Protein AF-A0A0A7M4Z8-F1 (afdb_monomer_lite)

InterPro domains:
  IPR008602 Duffy-antigen binding domain [PF05424] (1-91)
  IPR008602 Duffy-antigen binding domain [PF05424] (104-164)
  IPR042202 Duffy-antigen binding superfamily [G3DSA:1.20.1310.20] (1-144)

Radius of gyration: 16.58 Å; chains: 1; bounding box: 40×41×49 Å

Sequence (171 aa):
ACAPFRRLNLCNKNMEKMDANNYDSGNAKHKLLAEVCYAAKFEAQSLIRYHDQHHVTNPDSQICTVLARSFADIGDIIRGRDLYRGNNRENDKLKFSGIYIKNEEWWEAITCGAPKESKYFRGTCNYKGTWSQANHQCRCKKNDDTSDTDQVPTYFDYVPQYLRWFEEWAE

Secondary structure (DSSP, 8-state):
-PPPHHHHT-S-HHHHT--GGG--TTTHHHHHHHHHHHHHHHHHHHHHHHHHHHHTT-TT--HHHHHHHHHHHHHHHHTT--S---S-TTHHHHHHTT----HHHHHHHHHTTS-TT---SSPEEPTTSSEE---BTTBB--SSSSS---B----GGGS-HHHHHHHHTT-

Structure (mmCIF, N/CA/C/O backbone):
data_AF-A0A0A7M4Z8-F1
#
_entry.id   AF-A0A0A7M4Z8-F1
#
loop_
_atom_site.group_PDB
_atom_site.id
_atom_site.type_symbol
_atom_site.label_atom_id
_atom_site.label_alt_id
_atom_site.label_comp_id
_atom_site.label_asym_id
_atom_site.label_entity_id
_atom_site.label_seq_id
_atom_site.pdbx_PDB_ins_code
_atom_site.Cartn_x
_atom_site.Cartn_y
_atom_site.Cartn_z
_atom_site.occupancy
_atom_site.B_iso_or_equiv
_atom_site.auth_seq_id
_atom_site.auth_comp_id
_atom_site.auth_asym_id
_atom_site.auth_atom_id
_atom_site.pdbx_PDB_model_num
ATOM 1 N N . ALA A 1 1 ? -6.594 -18.544 0.147 1.00 80.69 1 ALA A N 1
ATOM 2 C CA . ALA A 1 1 ? -5.664 -17.489 -0.303 1.00 80.69 1 ALA A CA 1
ATOM 3 C C . ALA A 1 1 ? -4.389 -17.609 0.518 1.00 80.69 1 ALA A C 1
ATOM 5 O O . ALA A 1 1 ? -4.507 -17.883 1.708 1.00 80.69 1 ALA A O 1
ATOM 6 N N . CYS A 1 2 ? -3.215 -17.446 -0.090 1.00 87.62 2 CYS A N 1
ATOM 7 C CA . CYS A 1 2 ? -1.935 -17.482 0.620 1.00 87.62 2 CYS A CA 1
ATOM 8 C C . CYS A 1 2 ? -1.497 -16.043 0.895 1.00 87.62 2 CYS A C 1
ATOM 10 O O . CYS A 1 2 ? -1.287 -15.290 -0.053 1.00 87.62 2 CYS A O 1
ATOM 12 N N . ALA A 1 3 ? -1.400 -15.648 2.164 1.00 91.31 3 ALA A N 1
ATOM 13 C CA . ALA A 1 3 ? -0.931 -14.310 2.506 1.00 91.31 3 ALA A CA 1
ATOM 14 C C . ALA A 1 3 ? 0.574 -14.191 2.183 1.00 91.31 3 ALA A C 1
ATOM 16 O O . ALA A 1 3 ? 1.341 -15.053 2.618 1.00 91.31 3 ALA A O 1
ATOM 17 N N . PRO A 1 4 ? 1.002 -13.173 1.419 1.00 92.00 4 PRO A N 1
ATOM 18 C CA . PRO A 1 4 ? 2.405 -12.983 1.064 1.00 92.00 4 PRO A CA 1
ATOM 19 C C . PRO A 1 4 ? 3.222 -12.537 2.282 1.00 92.00 4 PRO A C 1
ATOM 21 O O . PRO A 1 4 ? 2.690 -11.904 3.198 1.00 92.00 4 PRO A O 1
ATOM 24 N N . PHE A 1 5 ? 4.531 -12.813 2.285 1.00 90.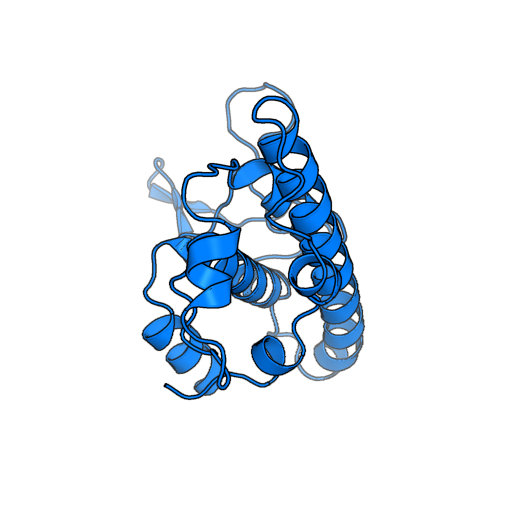00 5 PHE A N 1
ATOM 25 C CA . PHE A 1 5 ? 5.422 -12.471 3.406 1.00 90.00 5 PHE A CA 1
ATOM 26 C C . PHE A 1 5 ? 5.381 -10.987 3.784 1.00 90.00 5 PHE A C 1
ATOM 28 O O . PHE A 1 5 ? 5.418 -10.658 4.971 1.00 90.00 5 PHE A O 1
ATOM 35 N N . ARG A 1 6 ? 5.236 -10.099 2.796 1.00 92.31 6 ARG A N 1
ATOM 36 C CA . ARG A 1 6 ? 5.027 -8.664 3.006 1.00 92.31 6 ARG A CA 1
ATOM 37 C C . ARG A 1 6 ? 3.799 -8.395 3.882 1.00 92.31 6 ARG A C 1
ATOM 39 O O . ARG A 1 6 ? 3.910 -7.734 4.907 1.00 92.31 6 ARG A O 1
ATOM 46 N N . ARG A 1 7 ? 2.643 -8.982 3.543 1.00 93.00 7 ARG A N 1
ATOM 47 C CA . ARG A 1 7 ? 1.396 -8.835 4.317 1.00 93.00 7 ARG A CA 1
ATOM 48 C C . ARG A 1 7 ? 1.527 -9.378 5.738 1.00 93.00 7 ARG A C 1
ATOM 50 O O . ARG A 1 7 ? 0.938 -8.796 6.649 1.00 93.00 7 ARG A O 1
ATOM 57 N N . LEU A 1 8 ? 2.258 -10.476 5.936 1.00 90.25 8 LEU A N 1
ATOM 58 C CA . LEU A 1 8 ? 2.467 -11.070 7.264 1.00 90.25 8 LEU A CA 1
ATOM 59 C C . LEU A 1 8 ? 3.226 -10.132 8.215 1.00 90.25 8 LEU A C 1
ATOM 61 O O . LEU A 1 8 ? 3.015 -10.195 9.423 1.00 90.25 8 LEU A O 1
ATOM 65 N N . ASN A 1 9 ? 4.079 -9.264 7.666 1.00 90.56 9 ASN A N 1
ATOM 66 C CA . ASN A 1 9 ? 4.929 -8.336 8.412 1.00 90.56 9 ASN A CA 1
ATOM 67 C C . ASN A 1 9 ? 4.481 -6.871 8.273 1.00 90.56 9 ASN A C 1
ATOM 69 O O . ASN A 1 9 ? 5.270 -5.966 8.539 1.00 90.56 9 ASN A O 1
ATOM 73 N N . LEU A 1 10 ? 3.225 -6.643 7.868 1.00 91.50 10 LEU A N 1
ATOM 74 C CA . LEU A 1 10 ? 2.657 -5.310 7.675 1.00 91.50 10 LEU A CA 1
ATOM 75 C C . LEU A 1 10 ? 2.762 -4.468 8.960 1.00 91.50 10 LEU A C 1
ATOM 77 O O . LEU A 1 10 ? 2.437 -4.930 10.057 1.00 91.50 10 LEU A O 1
ATOM 81 N N . CYS A 1 11 ? 3.160 -3.203 8.833 1.00 92.38 11 CYS A N 1
ATOM 82 C CA . CYS A 1 11 ? 3.324 -2.289 9.966 1.00 92.38 11 CYS A CA 1
ATOM 83 C C . CYS A 1 11 ? 1.987 -1.695 10.464 1.00 92.38 11 CYS A C 1
ATOM 85 O O . CYS A 1 11 ? 1.764 -0.495 10.346 1.00 92.38 11 CYS A O 1
ATOM 87 N N . ASN A 1 12 ? 1.096 -2.506 11.052 1.00 89.31 12 ASN A N 1
ATOM 88 C CA . ASN A 1 12 ? -0.256 -2.095 11.489 1.00 89.31 12 ASN A CA 1
ATOM 89 C C . ASN A 1 12 ? -0.501 -2.167 13.016 1.00 89.31 12 ASN A C 1
ATOM 91 O O . ASN A 1 12 ? -1.637 -2.032 13.472 1.00 89.31 12 ASN A O 1
ATOM 95 N N . LYS A 1 13 ? 0.539 -2.385 13.833 1.00 88.06 13 LYS A N 1
ATOM 96 C CA . LYS A 1 13 ? 0.403 -2.589 15.294 1.00 88.06 13 LYS A CA 1
ATOM 97 C C . LYS A 1 13 ? -0.256 -1.421 16.031 1.00 88.06 13 LYS A C 1
ATOM 99 O O . LYS A 1 13 ? -0.882 -1.624 17.070 1.00 88.06 13 LYS A O 1
ATOM 104 N N . ASN A 1 14 ? -0.077 -0.199 15.539 1.00 87.31 14 ASN A N 1
ATOM 105 C CA . ASN A 1 14 ? -0.717 0.989 16.095 1.00 87.31 14 ASN A CA 1
ATOM 106 C C . ASN A 1 14 ? -2.242 0.931 15.902 1.00 87.31 14 ASN A C 1
ATOM 108 O O . ASN A 1 14 ? -2.981 1.166 16.853 1.00 87.31 14 ASN A O 1
ATOM 112 N N . MET A 1 15 ? -2.702 0.474 14.733 1.00 84.62 15 MET A N 1
ATOM 113 C CA . MET A 1 15 ? -4.123 0.291 14.425 1.00 84.62 15 MET A CA 1
ATOM 114 C C . MET A 1 15 ? -4.769 -0.817 15.269 1.00 84.62 15 MET A C 1
ATOM 116 O O . MET A 1 15 ? -5.917 -0.690 15.686 1.00 84.62 15 MET A O 1
ATOM 120 N N . GLU A 1 16 ? -4.043 -1.900 15.569 1.00 80.44 16 GLU A N 1
ATOM 121 C CA . GLU A 1 16 ? -4.557 -2.998 16.405 1.00 80.44 16 GLU A CA 1
ATOM 122 C C . GLU A 1 16 ? -4.880 -2.552 17.837 1.00 80.44 16 GLU A C 1
ATOM 124 O O . GLU A 1 16 ? -5.865 -3.020 18.419 1.00 80.44 16 GLU A O 1
ATOM 129 N N . LYS A 1 17 ? -4.060 -1.638 18.376 1.00 79.12 17 LYS A N 1
ATOM 130 C CA . LYS A 1 17 ? -4.154 -1.088 19.737 1.00 79.12 17 LYS A CA 1
ATOM 131 C C . LYS A 1 17 ? -5.157 0.057 19.878 1.00 79.12 17 LYS A C 1
ATOM 133 O O . LYS A 1 17 ? -5.356 0.536 20.992 1.00 79.12 17 LYS A O 1
ATOM 138 N N . MET A 1 18 ? -5.770 0.509 18.786 1.00 74.94 18 MET A N 1
ATOM 139 C CA . MET A 1 18 ? -6.794 1.547 18.850 1.00 74.94 18 MET A CA 1
ATOM 140 C C . MET A 1 18 ? -8.030 1.037 19.604 1.00 74.94 18 MET A C 1
ATOM 142 O O . MET A 1 18 ? -8.591 -0.006 19.261 1.00 74.94 18 MET A O 1
ATOM 146 N N . ASP A 1 19 ? -8.467 1.791 20.615 1.00 66.31 19 ASP A N 1
ATOM 147 C CA . ASP A 1 19 ? -9.718 1.535 21.333 1.00 66.31 19 ASP A CA 1
ATOM 148 C C . ASP A 1 19 ? -10.906 2.116 20.551 1.00 66.31 19 ASP A C 1
ATOM 150 O O . ASP A 1 19 ? -10.989 3.327 20.325 1.00 66.31 19 ASP A O 1
ATOM 154 N N . ALA A 1 20 ? -11.829 1.245 20.141 1.00 60.31 20 ALA A N 1
ATOM 155 C CA . ALA A 1 20 ? -13.032 1.616 19.400 1.00 60.31 20 ALA A CA 1
ATOM 156 C C . ALA A 1 20 ? -14.086 2.329 20.272 1.00 60.31 20 ALA A C 1
ATOM 158 O O . ALA A 1 20 ? -14.970 2.991 19.736 1.00 60.31 20 ALA A O 1
ATOM 159 N N . ASN A 1 21 ? -13.992 2.237 21.605 1.00 56.09 21 ASN A N 1
ATOM 160 C CA . ASN A 1 21 ? -15.007 2.768 22.524 1.00 56.09 21 ASN A CA 1
ATOM 161 C C . ASN A 1 21 ? -14.842 4.264 22.846 1.00 56.09 21 ASN A C 1
ATOM 163 O O . ASN A 1 21 ? -15.721 4.860 23.460 1.00 56.09 21 ASN A O 1
ATOM 167 N N . ASN A 1 22 ? -13.732 4.887 22.437 1.00 54.56 22 ASN A N 1
ATOM 168 C CA . ASN A 1 22 ? -13.390 6.280 22.764 1.00 54.56 22 ASN A CA 1
ATOM 169 C C . ASN A 1 22 ? -13.587 7.242 21.571 1.00 54.56 22 ASN A C 1
ATOM 171 O O . ASN A 1 22 ? -12.904 8.263 21.417 1.00 54.56 22 ASN A O 1
ATOM 175 N N . TYR A 1 23 ? -14.484 6.862 20.661 1.00 60.09 23 TYR A N 1
ATOM 176 C CA . TYR A 1 23 ? -14.802 7.606 19.451 1.00 60.09 23 TYR A CA 1
ATOM 177 C C . TYR A 1 23 ? -15.989 8.535 19.698 1.00 60.09 23 TYR A C 1
ATOM 179 O O . TYR A 1 23 ? -17.125 8.246 19.338 1.00 60.09 23 TYR A O 1
ATOM 187 N N . ASP A 1 24 ? -15.701 9.689 20.297 1.00 57.44 24 ASP A N 1
ATOM 188 C CA . ASP A 1 24 ? -16.593 10.837 20.186 1.00 57.44 24 ASP A CA 1
ATOM 189 C C . ASP A 1 24 ? -16.676 11.228 18.698 1.00 57.44 24 ASP A C 1
ATOM 191 O O . ASP A 1 24 ? -15.647 11.410 18.026 1.00 57.44 24 ASP A O 1
ATOM 195 N N . SER A 1 25 ? -17.888 11.259 18.144 1.00 63.53 25 SER A N 1
ATOM 196 C CA . SER A 1 25 ? -18.152 11.128 16.702 1.00 63.53 25 SER A CA 1
ATOM 197 C C . SER A 1 25 ? -17.497 12.205 15.826 1.00 63.53 25 SER A C 1
ATOM 199 O O . SER A 1 25 ? -17.350 12.005 14.622 1.00 63.53 25 SER A O 1
ATOM 201 N N . GLY A 1 26 ? -17.075 13.334 16.407 1.00 66.94 26 GLY A N 1
ATOM 202 C CA . GLY A 1 26 ? -16.418 14.434 15.690 1.00 66.94 26 GLY A CA 1
ATOM 203 C C . GLY A 1 26 ? -14.937 14.202 15.355 1.00 66.94 26 GLY A C 1
ATOM 204 O O . GLY A 1 26 ? -14.505 14.503 14.247 1.00 66.94 26 GLY A O 1
ATOM 205 N N . ASN A 1 27 ? -14.150 13.628 16.274 1.00 74.88 27 ASN A N 1
ATOM 206 C CA . ASN A 1 27 ? -12.687 13.475 16.108 1.00 74.88 27 ASN A CA 1
ATOM 207 C C . ASN A 1 27 ? -12.258 12.077 15.663 1.00 74.88 27 ASN A C 1
ATOM 209 O O . ASN A 1 27 ? -11.100 11.846 15.312 1.00 74.88 27 ASN A O 1
ATOM 213 N N . ALA A 1 28 ? -13.219 11.164 15.665 1.00 77.94 28 ALA A N 1
ATOM 214 C CA . ALA A 1 28 ? -13.145 9.821 15.152 1.00 77.94 28 ALA A CA 1
ATOM 215 C C . ALA A 1 28 ? -12.312 9.696 13.862 1.00 77.94 28 ALA A C 1
ATOM 217 O O . ALA A 1 28 ? -11.213 9.148 13.831 1.00 77.94 28 ALA A O 1
ATOM 218 N N . LYS A 1 29 ? -12.817 10.283 12.780 1.00 82.62 29 LYS A N 1
ATOM 219 C CA . LYS A 1 29 ? -12.206 10.194 11.454 1.00 82.62 29 LYS A CA 1
ATOM 220 C C . LYS A 1 29 ? -10.748 10.665 11.436 1.00 82.62 29 LYS A C 1
ATOM 222 O O . LYS A 1 29 ? -9.915 10.027 10.801 1.00 82.62 29 LYS A O 1
ATOM 227 N N . HIS A 1 30 ? -10.443 11.758 12.135 1.00 84.94 30 HIS A N 1
ATOM 228 C CA . HIS A 1 30 ? -9.100 12.338 12.168 1.00 84.94 30 HIS A CA 1
ATOM 229 C C . HIS A 1 30 ? -8.105 11.458 12.923 1.00 84.94 30 HIS A C 1
ATOM 231 O O . HIS A 1 30 ? -6.979 11.286 12.463 1.00 84.94 30 HIS A O 1
ATOM 237 N N . LYS A 1 31 ? -8.527 10.853 14.042 1.00 86.31 31 LYS A N 1
ATOM 238 C CA . LYS A 1 31 ? -7.704 9.882 14.772 1.00 86.31 31 LYS A CA 1
ATOM 239 C C . LYS A 1 31 ? -7.407 8.663 13.903 1.00 86.31 31 LYS A C 1
ATOM 241 O O . LYS A 1 31 ? -6.251 8.273 13.801 1.00 86.31 31 LYS A O 1
ATOM 246 N N . LEU A 1 32 ? -8.420 8.096 13.240 1.00 86.81 32 LEU A N 1
ATOM 247 C CA . LEU A 1 32 ? -8.215 6.950 12.349 1.00 86.81 32 LEU A CA 1
ATOM 248 C C . LEU A 1 32 ? -7.260 7.301 11.219 1.00 86.81 32 LEU A C 1
ATOM 250 O O . LEU A 1 32 ? -6.320 6.560 10.960 1.00 86.81 32 LEU A O 1
ATOM 254 N N . LEU A 1 33 ? -7.487 8.439 10.568 1.00 89.19 33 LEU A N 1
ATOM 255 C CA . LEU A 1 33 ? -6.636 8.894 9.485 1.00 89.19 33 LEU A CA 1
ATOM 256 C C . LEU A 1 33 ? -5.179 9.039 9.939 1.00 89.19 33 LEU A C 1
ATOM 258 O O . LEU A 1 33 ? -4.287 8.556 9.252 1.00 89.19 33 LEU A O 1
ATOM 262 N N . ALA A 1 34 ? -4.934 9.645 11.104 1.00 90.62 34 ALA A N 1
ATOM 263 C CA . ALA A 1 34 ? -3.585 9.796 11.642 1.00 90.62 34 ALA A CA 1
ATOM 264 C C . ALA A 1 34 ? -2.897 8.439 11.863 1.00 90.62 34 ALA A C 1
ATOM 266 O O . ALA A 1 34 ? -1.749 8.259 11.458 1.00 90.62 34 ALA A O 1
ATOM 267 N N . GLU A 1 35 ? -3.607 7.471 12.442 1.00 91.25 35 GLU A N 1
ATOM 268 C CA . GLU A 1 35 ? -3.082 6.124 12.687 1.00 91.25 35 GLU A CA 1
ATOM 269 C C . GLU A 1 35 ? -2.828 5.354 11.384 1.00 91.25 35 GLU A C 1
ATOM 271 O O . GLU A 1 35 ? -1.807 4.679 11.238 1.00 91.25 35 GLU A O 1
ATOM 276 N N . VAL A 1 36 ? -3.709 5.497 10.396 1.00 92.19 36 VAL A N 1
ATOM 277 C CA . VAL A 1 36 ? -3.541 4.883 9.074 1.00 92.19 36 VAL A CA 1
ATOM 278 C C . VAL A 1 36 ? -2.360 5.501 8.330 1.00 92.19 36 VAL A C 1
ATOM 280 O O . VAL A 1 36 ? -1.531 4.768 7.796 1.00 92.19 36 VAL A O 1
ATOM 283 N N . CYS A 1 37 ? -2.224 6.829 8.334 1.00 93.69 37 CYS A N 1
ATOM 284 C CA . CYS A 1 37 ? -1.073 7.512 7.744 1.00 93.69 37 CYS A CA 1
ATOM 285 C C . CYS A 1 37 ? 0.235 7.127 8.447 1.00 93.69 37 CYS A C 1
ATOM 287 O O . CYS A 1 37 ? 1.263 6.964 7.790 1.00 93.69 37 CYS A O 1
ATOM 289 N N . TYR A 1 38 ? 0.208 6.947 9.770 1.00 93.75 38 TYR A N 1
ATOM 290 C CA . TYR A 1 38 ? 1.363 6.478 10.531 1.00 93.75 38 TYR A CA 1
ATOM 291 C C . TYR A 1 38 ? 1.768 5.061 10.105 1.00 93.75 38 TYR A C 1
ATOM 293 O O . TYR A 1 38 ? 2.923 4.844 9.739 1.00 93.75 38 TYR A O 1
ATOM 301 N N . ALA A 1 39 ? 0.817 4.125 10.059 1.00 94.62 39 ALA A N 1
ATOM 302 C CA . ALA A 1 39 ? 1.048 2.760 9.584 1.00 94.62 39 ALA A CA 1
ATOM 303 C C . ALA A 1 39 ? 1.613 2.747 8.153 1.00 94.62 39 ALA A C 1
ATOM 305 O O . ALA A 1 39 ? 2.648 2.135 7.895 1.00 94.62 39 ALA A O 1
ATOM 306 N N . ALA A 1 40 ? 0.986 3.499 7.245 1.00 94.94 40 ALA A N 1
ATOM 307 C CA . ALA A 1 40 ? 1.404 3.654 5.855 1.00 94.94 40 ALA A CA 1
ATOM 308 C C . ALA A 1 40 ? 2.847 4.172 5.728 1.00 94.94 40 ALA A C 1
ATOM 310 O O . ALA A 1 40 ? 3.656 3.595 5.003 1.00 94.94 40 ALA A O 1
ATOM 311 N N . LYS A 1 41 ? 3.203 5.225 6.470 1.00 95.19 41 LYS A N 1
ATOM 312 C CA . LYS A 1 41 ? 4.554 5.799 6.449 1.00 95.19 41 LYS A CA 1
ATOM 313 C C . LYS A 1 41 ? 5.615 4.803 6.920 1.00 95.19 41 LYS A C 1
ATOM 315 O O . LYS A 1 41 ? 6.666 4.688 6.293 1.00 95.19 41 LYS A O 1
ATOM 320 N N . PHE A 1 42 ? 5.365 4.100 8.023 1.00 95.12 42 PHE A N 1
ATOM 321 C CA . PHE A 1 42 ? 6.324 3.135 8.570 1.00 95.12 42 PHE A CA 1
ATOM 322 C C . PHE A 1 42 ? 6.460 1.889 7.696 1.00 95.12 42 PHE A C 1
ATOM 324 O O . PHE A 1 42 ? 7.575 1.411 7.482 1.00 95.12 42 PHE A O 1
ATOM 331 N N . GLU A 1 43 ? 5.349 1.411 7.140 1.00 95.50 43 GLU A N 1
ATOM 332 C CA . GLU A 1 43 ? 5.341 0.336 6.152 1.00 95.50 43 GLU A CA 1
ATOM 333 C C . GLU A 1 43 ? 6.210 0.705 4.946 1.00 95.50 43 GLU A C 1
ATOM 335 O O . GLU A 1 43 ? 7.125 -0.034 4.590 1.00 95.50 43 GLU A O 1
ATOM 340 N N . ALA A 1 44 ? 6.012 1.898 4.379 1.00 94.06 44 ALA A N 1
ATOM 341 C CA . ALA A 1 44 ? 6.816 2.385 3.266 1.00 94.06 44 ALA A CA 1
ATOM 342 C C . ALA A 1 44 ? 8.308 2.455 3.596 1.00 94.06 44 ALA A C 1
ATOM 344 O O . ALA A 1 44 ? 9.132 1.994 2.813 1.00 94.06 44 ALA A O 1
ATOM 345 N N . GLN A 1 45 ? 8.673 2.999 4.760 1.00 93.12 45 GLN A N 1
ATOM 346 C CA . GLN A 1 45 ? 10.072 3.084 5.187 1.00 93.12 45 GLN A CA 1
ATOM 347 C C . GLN A 1 45 ? 10.736 1.706 5.287 1.00 93.12 45 GLN A C 1
ATOM 349 O O . GLN A 1 45 ? 11.885 1.549 4.870 1.00 93.12 45 GLN A O 1
ATOM 354 N N . SER A 1 46 ? 10.016 0.715 5.819 1.00 92.94 46 SER A N 1
ATOM 355 C CA . SER A 1 46 ? 10.484 -0.671 5.885 1.00 92.94 46 SER A CA 1
ATOM 356 C C . SER A 1 46 ? 10.713 -1.243 4.482 1.00 92.94 46 SER A C 1
ATOM 358 O O . SER A 1 46 ? 11.795 -1.756 4.185 1.00 92.94 46 SER A O 1
ATOM 360 N N . LEU A 1 47 ? 9.730 -1.077 3.593 1.00 91.94 47 LEU A N 1
ATOM 361 C CA . LEU A 1 47 ? 9.766 -1.607 2.231 1.00 91.94 47 LEU A CA 1
ATOM 362 C C . LEU A 1 47 ? 10.832 -0.950 1.368 1.00 91.94 47 LEU A C 1
ATOM 364 O O . LEU A 1 47 ? 11.554 -1.663 0.690 1.00 91.94 47 LEU A O 1
ATOM 368 N N . ILE A 1 48 ? 10.965 0.376 1.407 1.00 89.12 48 ILE A N 1
ATOM 369 C CA . ILE A 1 48 ? 11.973 1.113 0.633 1.00 89.12 48 ILE A CA 1
ATOM 370 C C . ILE A 1 48 ? 13.371 0.666 1.053 1.00 89.12 48 ILE A C 1
ATOM 372 O O . ILE A 1 48 ? 14.180 0.300 0.208 1.00 89.12 48 ILE A O 1
ATOM 376 N N . ARG A 1 49 ? 13.638 0.593 2.363 1.00 85.62 49 ARG A N 1
ATOM 377 C CA . ARG A 1 49 ? 14.944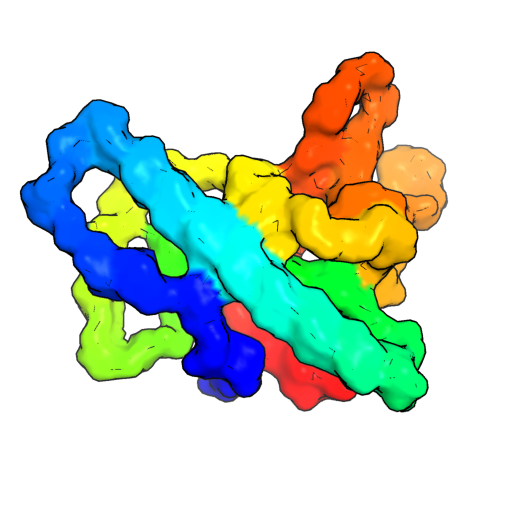 0.155 2.869 1.00 85.62 49 ARG A CA 1
ATOM 378 C C . ARG A 1 49 ? 15.280 -1.276 2.449 1.00 85.62 49 ARG A C 1
ATOM 380 O O . ARG A 1 49 ? 16.427 -1.552 2.109 1.00 85.62 49 ARG A O 1
ATOM 387 N N . TYR A 1 50 ? 14.311 -2.186 2.523 1.00 79.31 50 TYR A N 1
ATOM 388 C CA . TYR A 1 50 ? 14.502 -3.577 2.113 1.00 79.31 50 TYR A CA 1
ATOM 389 C C . TYR A 1 50 ? 14.670 -3.687 0.592 1.00 79.31 50 TYR A C 1
ATOM 391 O O . TYR A 1 50 ? 15.578 -4.353 0.102 1.00 79.31 50 TYR A O 1
ATOM 399 N N . HIS A 1 51 ? 13.845 -2.963 -0.159 1.00 77.81 51 HIS A N 1
ATOM 400 C CA . HIS A 1 51 ? 13.897 -2.897 -1.610 1.00 77.81 51 HIS A CA 1
ATOM 401 C C . HIS A 1 51 ? 15.240 -2.375 -2.111 1.00 77.81 51 HIS A C 1
ATOM 403 O O . HIS A 1 51 ? 15.804 -2.981 -3.008 1.00 77.81 51 HIS A O 1
ATOM 409 N N . ASP A 1 52 ? 15.799 -1.320 -1.518 1.00 73.25 52 ASP A N 1
ATOM 410 C CA . ASP A 1 52 ? 17.106 -0.783 -1.916 1.00 73.25 52 ASP A CA 1
ATOM 411 C C . ASP A 1 52 ? 18.227 -1.827 -1.781 1.00 73.25 52 ASP A C 1
ATOM 413 O O . ASP A 1 52 ? 19.136 -1.870 -2.607 1.00 73.25 52 ASP A O 1
ATOM 417 N N . GLN A 1 53 ? 18.147 -2.717 -0.785 1.00 69.94 53 GLN A N 1
ATOM 418 C CA . GLN A 1 53 ? 19.104 -3.817 -0.611 1.00 69.94 53 GLN A CA 1
ATOM 419 C C . GLN A 1 53 ? 18.941 -4.900 -1.688 1.00 69.94 53 GLN A C 1
ATOM 421 O O . GLN A 1 53 ? 19.937 -5.429 -2.179 1.00 69.94 53 GLN A O 1
ATOM 426 N N . HIS A 1 54 ? 17.701 -5.211 -2.074 1.00 60.97 54 HIS A N 1
ATOM 427 C CA . HIS A 1 54 ? 17.380 -6.223 -3.086 1.00 60.97 54 HIS A CA 1
ATOM 428 C C . HIS A 1 54 ? 17.459 -5.707 -4.531 1.00 60.97 54 HIS A C 1
ATOM 430 O O . HIS A 1 54 ? 17.708 -6.486 -5.445 1.00 60.97 54 HIS A O 1
ATOM 436 N N . HIS A 1 55 ? 17.308 -4.405 -4.764 1.00 59.62 55 HIS A N 1
ATOM 437 C CA . HIS A 1 55 ? 17.380 -3.788 -6.090 1.00 59.62 55 HIS A CA 1
ATOM 438 C C . HIS A 1 55 ? 18.796 -3.858 -6.677 1.00 59.62 55 HIS A C 1
ATOM 440 O O . HIS A 1 55 ? 18.967 -3.915 -7.891 1.00 59.62 55 HIS A O 1
ATOM 446 N N . VAL A 1 56 ? 19.826 -3.915 -5.823 1.00 60.34 56 VAL A N 1
ATOM 447 C CA . VAL A 1 56 ? 21.217 -4.148 -6.251 1.00 60.34 56 VAL A CA 1
ATOM 448 C C . VAL A 1 56 ? 21.360 -5.487 -6.984 1.00 60.34 56 VAL A C 1
ATOM 450 O O . VAL A 1 56 ? 22.206 -5.611 -7.867 1.00 60.34 56 VAL A O 1
ATOM 453 N N . THR A 1 57 ? 20.530 -6.479 -6.651 1.00 56.50 57 THR A N 1
ATOM 454 C CA . THR A 1 57 ? 20.546 -7.808 -7.274 1.00 56.50 57 THR A CA 1
ATOM 455 C C . THR A 1 57 ? 19.378 -8.054 -8.233 1.00 56.50 57 THR A C 1
ATOM 457 O O . THR A 1 57 ? 19.513 -8.906 -9.104 1.00 56.50 57 THR A O 1
ATOM 460 N N . ASN A 1 58 ? 18.281 -7.292 -8.130 1.00 53.94 58 ASN A N 1
ATOM 461 C CA . ASN A 1 58 ? 17.093 -7.369 -8.988 1.00 53.94 58 ASN A CA 1
ATOM 462 C C . ASN A 1 58 ? 16.652 -5.965 -9.458 1.00 53.94 58 ASN A C 1
ATOM 464 O O . ASN A 1 58 ? 15.759 -5.363 -8.853 1.00 53.94 58 ASN A O 1
ATOM 468 N N . PRO A 1 59 ? 17.247 -5.438 -10.544 1.00 57.59 59 PRO A N 1
ATOM 469 C CA . PRO A 1 59 ? 16.981 -4.083 -11.040 1.00 57.59 59 PRO A CA 1
ATOM 470 C C . PRO A 1 59 ? 15.563 -3.890 -11.604 1.00 57.59 59 PRO A C 1
ATOM 472 O O . PRO A 1 59 ? 15.118 -2.759 -11.785 1.00 57.59 59 PRO A O 1
ATOM 475 N N . ASP A 1 60 ? 14.838 -4.981 -11.864 1.00 55.66 60 ASP A N 1
ATOM 476 C CA . ASP A 1 60 ? 13.459 -4.933 -12.360 1.00 55.66 60 ASP A CA 1
ATOM 477 C C . ASP A 1 60 ? 12.428 -4.716 -11.242 1.00 55.66 60 ASP A C 1
ATOM 479 O O . ASP A 1 60 ? 11.276 -4.374 -11.526 1.00 55.66 60 ASP A O 1
ATOM 483 N N . SER A 1 61 ? 12.828 -4.866 -9.971 1.00 60.66 61 SER A N 1
ATOM 484 C CA . SER A 1 61 ? 11.947 -4.639 -8.826 1.00 60.66 61 SER A CA 1
ATOM 485 C C . SER A 1 61 ? 11.505 -3.175 -8.784 1.00 60.66 61 SER A C 1
ATOM 487 O O . SER A 1 61 ? 12.316 -2.259 -8.652 1.00 60.66 61 SER A O 1
ATOM 489 N N . GLN A 1 62 ? 10.195 -2.951 -8.905 1.00 79.19 62 GLN A N 1
ATOM 490 C CA . GLN A 1 62 ? 9.600 -1.619 -8.890 1.00 79.19 62 GLN A CA 1
ATOM 491 C C . GLN A 1 62 ? 8.963 -1.332 -7.529 1.00 79.19 62 GLN A C 1
ATOM 493 O O . GLN A 1 62 ? 7.865 -1.806 -7.223 1.00 79.19 62 GLN A O 1
ATOM 498 N N . ILE A 1 63 ? 9.620 -0.486 -6.732 1.00 86.56 63 ILE A N 1
ATOM 499 C CA . ILE A 1 63 ? 9.161 -0.080 -5.394 1.00 86.56 63 ILE A CA 1
ATOM 500 C C . ILE A 1 63 ? 7.713 0.431 -5.393 1.00 86.56 63 ILE A C 1
ATOM 502 O O . ILE A 1 63 ? 6.968 0.170 -4.452 1.00 86.56 63 ILE A O 1
ATOM 506 N N . CYS A 1 64 ? 7.260 1.079 -6.470 1.00 86.69 64 CYS A N 1
ATOM 507 C CA . CYS A 1 64 ? 5.883 1.560 -6.578 1.00 86.69 64 CYS A CA 1
ATOM 508 C C . CYS A 1 64 ? 4.840 0.443 -6.547 1.00 86.69 64 CYS A C 1
ATOM 510 O O . CYS A 1 64 ? 3.794 0.613 -5.923 1.00 86.69 64 CYS A O 1
ATOM 512 N N . THR A 1 65 ? 5.121 -0.705 -7.169 1.00 86.81 65 THR A N 1
ATOM 513 C CA . THR A 1 65 ? 4.224 -1.868 -7.126 1.00 86.81 65 THR A CA 1
ATOM 514 C C . THR A 1 65 ? 4.131 -2.409 -5.701 1.00 86.81 65 THR A C 1
ATOM 516 O O . THR A 1 65 ? 3.037 -2.659 -5.199 1.00 86.81 65 THR A O 1
ATOM 519 N N . VAL A 1 66 ? 5.269 -2.513 -5.011 1.00 89.19 66 VAL A N 1
ATOM 520 C CA . VAL A 1 66 ? 5.338 -2.999 -3.626 1.00 89.19 66 VAL A CA 1
ATOM 521 C C . VAL A 1 66 ? 4.553 -2.080 -2.681 1.00 89.19 66 VAL A C 1
ATOM 523 O O . VAL A 1 66 ? 3.723 -2.553 -1.901 1.00 89.19 66 VAL A O 1
ATOM 526 N N . LEU A 1 67 ? 4.739 -0.761 -2.802 1.00 91.69 67 LEU A N 1
ATOM 527 C CA . LEU A 1 67 ? 3.985 0.232 -2.031 1.00 91.69 67 LEU A CA 1
ATOM 528 C C . LEU A 1 67 ? 2.483 0.185 -2.353 1.00 91.69 67 LEU A C 1
ATOM 530 O O . LEU A 1 67 ? 1.666 0.240 -1.437 1.00 91.69 67 LEU A O 1
ATOM 534 N N . ALA A 1 68 ? 2.095 0.014 -3.620 1.00 90.25 68 ALA A N 1
ATOM 535 C CA . ALA A 1 68 ? 0.690 -0.113 -4.019 1.00 90.25 68 ALA A CA 1
ATOM 536 C C . ALA A 1 68 ? 0.009 -1.370 -3.451 1.00 90.25 68 ALA A C 1
ATOM 538 O O . ALA A 1 68 ? -1.163 -1.323 -3.067 1.00 90.25 68 ALA A O 1
ATOM 539 N N . ARG A 1 69 ? 0.737 -2.487 -3.337 1.00 91.31 69 ARG A N 1
ATOM 540 C CA . ARG A 1 69 ? 0.228 -3.706 -2.692 1.00 91.31 69 ARG A CA 1
ATOM 541 C C . ARG A 1 69 ? -0.002 -3.499 -1.195 1.00 91.31 69 ARG A C 1
ATOM 543 O O . ARG A 1 69 ? -1.083 -3.826 -0.703 1.00 91.31 69 ARG A O 1
ATOM 550 N N . SER 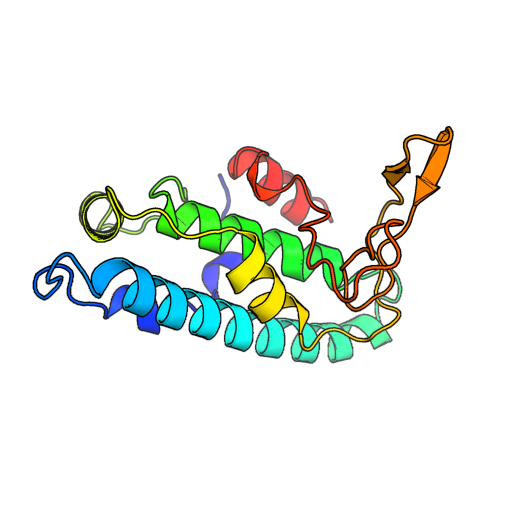A 1 70 ? 0.959 -2.900 -0.485 1.00 93.62 70 SER A N 1
ATOM 551 C CA . SER A 1 70 ? 0.780 -2.555 0.936 1.00 93.62 70 SER A CA 1
ATOM 552 C C . SER A 1 70 ? -0.318 -1.522 1.149 1.00 93.62 70 SER A C 1
ATOM 554 O O . SER A 1 70 ? -1.095 -1.658 2.093 1.00 93.62 70 SER A O 1
ATOM 556 N N . PHE A 1 71 ? -0.470 -0.565 0.231 1.00 93.00 71 PHE A N 1
ATOM 557 C CA . PHE A 1 71 ? -1.600 0.354 0.230 1.00 93.00 71 PHE A CA 1
ATOM 558 C C . PHE A 1 71 ? -2.926 -0.420 0.188 1.00 93.00 71 PHE A C 1
ATOM 560 O O . PHE A 1 71 ? -3.747 -0.315 1.097 1.00 93.00 71 PHE A O 1
ATOM 567 N N . ALA A 1 72 ? -3.123 -1.278 -0.814 1.00 92.44 72 ALA A N 1
ATOM 568 C CA . ALA A 1 72 ? -4.370 -2.021 -0.964 1.00 92.44 72 ALA A CA 1
ATOM 569 C C . ALA A 1 72 ? -4.682 -2.933 0.243 1.00 92.44 72 ALA A C 1
ATOM 571 O O . ALA A 1 72 ? -5.844 -3.041 0.637 1.00 92.44 72 ALA A O 1
ATOM 572 N N . ASP A 1 73 ? -3.668 -3.540 0.866 1.00 92.62 73 ASP A N 1
ATOM 573 C CA . ASP A 1 73 ? -3.844 -4.363 2.070 1.00 92.62 73 ASP A CA 1
ATOM 574 C C . ASP A 1 73 ? -4.246 -3.546 3.307 1.00 92.62 73 ASP A C 1
ATOM 576 O O . ASP A 1 73 ? -5.183 -3.933 4.006 1.00 92.62 73 ASP A O 1
ATOM 580 N N . ILE A 1 74 ? -3.619 -2.388 3.552 1.00 91.56 74 ILE A N 1
ATOM 581 C CA . ILE A 1 74 ? -4.044 -1.456 4.615 1.00 91.56 74 ILE A CA 1
ATOM 582 C C . ILE A 1 74 ? -5.497 -1.019 4.377 1.00 91.56 74 ILE A C 1
ATOM 584 O O . ILE A 1 74 ? -6.322 -1.044 5.294 1.00 91.56 74 ILE A O 1
ATOM 588 N N . GLY A 1 75 ? -5.842 -0.697 3.129 1.00 89.94 75 GLY A N 1
ATOM 589 C CA . GLY A 1 75 ? -7.208 -0.358 2.742 1.00 89.94 75 GLY A CA 1
ATOM 590 C C . GLY A 1 75 ? -8.205 -1.490 3.008 1.00 89.94 75 GLY A C 1
ATOM 591 O O . GLY A 1 75 ? -9.332 -1.235 3.431 1.00 89.94 75 GLY A O 1
ATOM 592 N N . ASP A 1 76 ? -7.813 -2.745 2.799 1.00 89.62 76 ASP A N 1
ATOM 593 C CA . ASP A 1 76 ? -8.667 -3.906 3.060 1.00 89.62 76 ASP A CA 1
ATOM 594 C C . ASP A 1 76 ? -8.854 -4.186 4.554 1.00 89.62 76 ASP A C 1
ATOM 596 O O . ASP A 1 76 ? -9.935 -4.640 4.945 1.00 89.62 76 ASP A O 1
ATOM 600 N N . ILE A 1 77 ? -7.861 -3.867 5.390 1.00 88.00 77 ILE A N 1
ATOM 601 C CA . ILE A 1 77 ? -7.976 -3.915 6.855 1.00 88.00 77 ILE A CA 1
ATOM 602 C C . ILE A 1 77 ? -9.016 -2.895 7.325 1.00 88.00 77 ILE A C 1
ATOM 604 O O . ILE A 1 77 ? -9.962 -3.260 8.020 1.00 88.00 77 ILE A O 1
ATOM 608 N N . ILE A 1 78 ? -8.898 -1.640 6.883 1.00 86.00 78 ILE A N 1
ATOM 609 C CA . ILE A 1 78 ? -9.792 -0.541 7.290 1.00 86.00 78 ILE A CA 1
ATOM 610 C C . ILE A 1 78 ? -11.224 -0.792 6.818 1.00 86.00 78 ILE A C 1
ATOM 612 O O . ILE A 1 78 ? -12.178 -0.589 7.563 1.00 86.00 78 ILE A O 1
ATOM 616 N N . ARG A 1 79 ? -11.390 -1.290 5.588 1.00 85.25 79 ARG A N 1
ATOM 617 C CA . ARG A 1 79 ? -12.705 -1.647 5.027 1.00 85.25 79 ARG A CA 1
ATOM 618 C C . ARG A 1 79 ? -13.254 -2.960 5.590 1.00 85.25 79 ARG A C 1
ATOM 620 O O . ARG A 1 79 ? -14.328 -3.396 5.180 1.00 85.25 79 ARG A O 1
ATOM 627 N N . GLY A 1 80 ? -12.513 -3.633 6.471 1.00 82.81 80 GLY A N 1
ATOM 628 C CA . GLY A 1 80 ? -12.933 -4.884 7.081 1.00 82.81 80 GLY A CA 1
ATOM 629 C C . GLY A 1 80 ? -13.161 -5.997 6.060 1.00 82.81 80 GLY A C 1
ATOM 630 O O . GLY A 1 80 ? -14.038 -6.839 6.270 1.00 82.81 80 GLY A O 1
ATOM 631 N N . ARG A 1 81 ? -12.394 -6.043 4.962 1.00 85.31 81 ARG A N 1
ATOM 632 C CA . ARG A 1 81 ? -12.450 -7.091 3.919 1.00 85.31 81 ARG A CA 1
ATOM 633 C C . ARG A 1 81 ? -11.137 -7.857 3.711 1.00 85.31 81 ARG A C 1
ATOM 635 O O . ARG A 1 81 ? -11.132 -8.794 2.924 1.00 85.31 81 ARG A O 1
ATOM 642 N N . ASP A 1 82 ? -10.089 -7.532 4.466 1.00 88.31 82 ASP A N 1
ATOM 643 C CA . ASP A 1 82 ? -8.829 -8.288 4.486 1.00 88.31 82 ASP A CA 1
ATOM 644 C C . ASP A 1 82 ? -9.076 -9.780 4.785 1.00 88.31 82 ASP A C 1
ATOM 646 O O . ASP A 1 82 ? -9.956 -10.127 5.570 1.00 88.31 82 ASP A O 1
ATOM 650 N N . LEU A 1 83 ? -8.353 -10.670 4.119 1.00 88.44 83 LEU A N 1
ATOM 651 C CA . LEU A 1 83 ? -8.461 -12.125 4.174 1.00 88.44 83 LEU A CA 1
ATOM 652 C C . LEU A 1 83 ? -7.505 -12.712 5.219 1.00 88.44 83 LEU A C 1
ATOM 654 O O . LEU A 1 83 ? -7.730 -13.833 5.674 1.00 88.44 83 LEU A O 1
ATOM 658 N N . TYR A 1 84 ? -6.461 -11.975 5.619 1.00 84.44 84 TYR A N 1
ATOM 659 C CA . TYR A 1 84 ? -5.490 -12.394 6.628 1.00 84.44 84 TYR A CA 1
ATOM 660 C C . TYR A 1 84 ? -6.000 -11.999 8.010 1.00 84.44 84 TYR A C 1
ATOM 662 O O . TYR A 1 84 ? -5.497 -11.107 8.692 1.00 84.44 84 TYR A O 1
ATOM 670 N N . ARG A 1 85 ? -7.047 -12.707 8.424 1.00 71.12 85 ARG A N 1
ATOM 671 C CA . ARG A 1 85 ? -7.610 -12.598 9.763 1.00 71.12 85 ARG A CA 1
ATOM 672 C C . ARG A 1 85 ? -7.187 -13.820 10.543 1.00 71.12 85 ARG A C 1
ATOM 674 O O . ARG A 1 85 ? -7.559 -14.934 10.174 1.00 71.12 85 ARG A O 1
ATOM 681 N N . GLY A 1 86 ? -6.438 -13.609 11.620 1.00 65.19 86 GLY A N 1
ATOM 682 C CA . GLY A 1 86 ? -6.257 -14.631 12.647 1.00 65.19 86 GLY A CA 1
ATOM 683 C C . GLY A 1 86 ? -7.595 -15.012 13.307 1.00 65.19 86 GLY A C 1
ATOM 684 O O . GLY A 1 86 ? -8.679 -14.832 12.748 1.00 65.19 86 GLY A O 1
ATOM 685 N N . ASN A 1 87 ? -7.551 -15.498 14.545 1.00 55.81 87 ASN A N 1
ATOM 686 C CA . ASN A 1 87 ? -8.747 -16.008 15.232 1.00 55.81 87 ASN A CA 1
ATOM 687 C C . ASN A 1 87 ? -9.813 -14.938 15.586 1.00 55.81 87 ASN A C 1
ATOM 689 O O . ASN A 1 87 ? -10.918 -15.301 15.972 1.00 55.81 87 ASN A O 1
ATOM 693 N N . ASN A 1 88 ? -9.542 -13.638 15.398 1.00 59.91 88 ASN A N 1
ATOM 694 C CA . ASN A 1 88 ? -10.394 -12.524 15.856 1.00 59.91 88 ASN A CA 1
ATOM 695 C C . ASN A 1 88 ? -11.206 -11.845 14.728 1.00 59.91 88 ASN A C 1
ATOM 697 O O . ASN A 1 88 ? -11.288 -10.620 14.655 1.00 59.91 88 ASN A O 1
ATOM 701 N N . ARG A 1 89 ? -11.819 -12.638 13.837 1.00 57.28 89 ARG A N 1
ATOM 702 C CA . ARG A 1 89 ? -12.468 -12.186 12.580 1.00 57.28 89 ARG A CA 1
ATOM 703 C C . ARG A 1 89 ? -13.521 -11.077 12.718 1.00 57.28 89 ARG A C 1
ATOM 705 O O . ARG A 1 89 ? -13.750 -10.352 11.744 1.00 57.28 89 ARG A O 1
ATOM 712 N N . GLU A 1 90 ? -14.181 -10.998 13.868 1.00 58.72 90 GLU A N 1
ATOM 713 C CA . GLU A 1 90 ? -15.341 -10.134 14.111 1.00 58.72 90 GLU A CA 1
ATOM 714 C C . GLU A 1 90 ? -14.939 -8.755 14.658 1.00 58.72 90 GLU A C 1
ATOM 716 O O . GLU A 1 90 ? -15.466 -7.738 14.210 1.00 58.72 90 GLU A O 1
ATOM 721 N N . ASN A 1 91 ? -13.916 -8.701 15.519 1.00 62.62 91 ASN A N 1
ATOM 722 C CA . ASN A 1 91 ? -13.474 -7.464 16.168 1.00 62.62 91 ASN A CA 1
ATOM 723 C C . ASN A 1 91 ? -12.926 -6.434 15.173 1.00 62.62 91 ASN A C 1
ATOM 725 O O . ASN A 1 91 ? -13.283 -5.264 15.258 1.00 62.62 91 ASN A O 1
ATOM 729 N N . ASP A 1 92 ? -12.115 -6.843 14.194 1.00 61.81 92 ASP A N 1
ATOM 730 C CA . ASP A 1 92 ? -11.501 -5.887 13.256 1.00 61.81 92 ASP A CA 1
ATOM 731 C C . ASP A 1 92 ? -12.520 -5.261 12.297 1.00 61.81 92 ASP A C 1
ATOM 733 O O . ASP A 1 92 ? -12.418 -4.087 11.950 1.00 61.81 92 ASP A O 1
ATOM 737 N N . LYS A 1 93 ? -13.551 -6.027 11.912 1.00 63.47 93 LYS A N 1
ATOM 738 C CA . LYS A 1 93 ? -14.671 -5.519 11.107 1.00 63.47 93 LYS A CA 1
ATOM 739 C C . LYS A 1 93 ? -15.478 -4.476 11.875 1.00 63.47 93 LYS A C 1
ATOM 741 O O . LYS A 1 93 ? -15.867 -3.469 11.295 1.00 63.47 93 LYS A O 1
ATOM 746 N N . LEU A 1 94 ? -15.728 -4.726 13.158 1.00 61.34 94 LEU A N 1
ATOM 747 C CA . LEU A 1 94 ? -16.522 -3.844 14.010 1.00 61.34 94 LEU A CA 1
ATOM 748 C C . LEU A 1 94 ? -15.759 -2.569 14.402 1.00 61.34 94 LEU A C 1
ATOM 750 O O . LEU A 1 94 ? -16.377 -1.512 14.477 1.00 61.34 94 LEU A O 1
ATOM 754 N N . LYS A 1 95 ? -14.429 -2.636 14.568 1.00 71.38 95 LYS A N 1
ATOM 755 C CA . LYS A 1 95 ? -13.579 -1.502 14.988 1.00 71.38 95 LYS A CA 1
ATOM 756 C C . LYS A 1 95 ? -13.664 -0.273 14.079 1.00 71.38 95 LYS A C 1
ATOM 758 O O . LYS A 1 95 ? -13.650 0.845 14.582 1.00 71.38 95 LYS A O 1
ATOM 763 N N . PHE A 1 96 ? -13.721 -0.467 12.761 1.00 73.00 96 PHE A N 1
ATOM 764 C CA . PHE A 1 96 ? -13.675 0.632 11.782 1.00 73.00 96 PHE A CA 1
ATOM 765 C C . PHE A 1 96 ? -14.969 0.791 10.973 1.00 73.00 96 PHE A C 1
ATOM 767 O O . PHE A 1 96 ? -15.058 1.651 10.093 1.00 73.00 96 PHE A O 1
ATOM 774 N N . SER A 1 97 ? -15.986 -0.025 11.266 1.00 70.25 97 SER A N 1
ATOM 775 C CA . SER A 1 97 ? -17.270 0.022 10.571 1.00 70.25 97 SER A CA 1
ATOM 776 C C . SER A 1 97 ? -17.914 1.405 10.704 1.00 70.25 97 SER A C 1
ATOM 778 O O . SER A 1 97 ? -18.108 1.910 11.805 1.00 70.25 97 SER A O 1
ATOM 780 N N . GLY A 1 98 ? -18.278 2.009 9.571 1.00 72.38 98 GLY A N 1
ATOM 781 C CA . GLY A 1 98 ? -18.955 3.309 9.525 1.00 72.38 98 GLY A CA 1
ATOM 782 C C . GLY A 1 98 ? -18.032 4.531 9.462 1.00 72.38 98 GLY A C 1
ATOM 783 O O . GLY A 1 98 ? -18.538 5.642 9.314 1.00 72.38 98 GLY A O 1
ATOM 784 N N . ILE A 1 99 ? -16.704 4.363 9.505 1.00 77.50 99 ILE A N 1
ATOM 785 C CA . ILE A 1 99 ? -15.751 5.470 9.333 1.00 77.50 99 ILE A CA 1
ATOM 786 C C . ILE A 1 99 ? -15.220 5.477 7.898 1.00 77.50 99 ILE A C 1
ATOM 788 O O . ILE A 1 99 ? -14.622 4.512 7.428 1.00 77.50 99 ILE A O 1
ATOM 792 N N . TYR A 1 100 ? -15.405 6.600 7.206 1.00 77.00 100 TYR A N 1
ATOM 793 C CA . TYR A 1 100 ? -14.864 6.826 5.868 1.00 77.00 100 TYR A CA 1
ATOM 794 C C . TYR A 1 100 ? -13.666 7.781 5.921 1.00 77.00 100 TYR A C 1
ATOM 796 O O . TYR A 1 100 ? -13.797 8.934 6.347 1.00 77.00 100 TYR A O 1
ATOM 804 N N . ILE A 1 101 ? -12.510 7.318 5.444 1.00 81.19 101 ILE A N 1
ATOM 805 C CA . ILE A 1 101 ? -11.301 8.128 5.229 1.00 81.19 101 ILE A CA 1
ATOM 806 C C . ILE A 1 101 ? -10.981 8.192 3.732 1.00 81.19 101 ILE A C 1
ATOM 808 O O . ILE A 1 101 ? -11.311 7.266 2.989 1.00 81.19 101 ILE A O 1
ATOM 812 N N . LYS A 1 102 ? -10.372 9.289 3.265 1.00 80.94 102 LYS A N 1
ATOM 813 C CA . LYS A 1 102 ? -10.045 9.451 1.842 1.00 80.94 102 LYS A CA 1
ATOM 814 C C . LYS A 1 102 ? -8.768 8.679 1.511 1.00 80.94 102 LYS A C 1
ATOM 816 O O . LYS A 1 102 ? -7.793 8.742 2.247 1.00 80.94 102 LYS A O 1
ATOM 821 N N . ASN A 1 103 ? -8.771 7.983 0.376 1.00 83.50 103 ASN A N 1
ATOM 822 C CA . ASN A 1 103 ? -7.627 7.199 -0.097 1.00 83.50 103 ASN A CA 1
ATOM 823 C C . ASN A 1 103 ? -6.370 8.044 -0.370 1.00 83.50 103 ASN A C 1
ATOM 825 O O . ASN A 1 103 ? -5.262 7.583 -0.122 1.00 83.50 103 ASN A O 1
ATOM 829 N N . GLU A 1 104 ? -6.552 9.267 -0.868 1.00 82.25 104 GLU A N 1
ATOM 830 C CA . GLU A 1 104 ? -5.462 10.170 -1.270 1.00 82.25 104 GLU A CA 1
ATOM 831 C C . GLU A 1 104 ? -4.539 10.523 -0.092 1.00 82.25 104 GLU A C 1
ATOM 833 O O . GLU A 1 104 ? -3.322 10.508 -0.238 1.00 82.25 104 GLU A O 1
ATOM 838 N N . GLU A 1 105 ? -5.106 10.739 1.100 1.00 84.75 105 GLU A N 1
ATOM 839 C CA . GLU A 1 105 ? -4.370 11.226 2.276 1.00 84.75 105 GLU A CA 1
ATOM 840 C C . GLU A 1 105 ? -3.306 10.224 2.762 1.00 84.75 105 GLU A C 1
ATOM 842 O O . GLU A 1 105 ? -2.172 10.589 3.062 1.00 84.75 105 GLU A O 1
ATOM 847 N N . TRP A 1 106 ? -3.638 8.933 2.821 1.00 87.81 106 TRP A N 1
ATOM 848 C CA . TRP A 1 106 ? -2.684 7.910 3.263 1.00 87.81 106 TRP A CA 1
ATOM 849 C C . TRP A 1 106 ? -1.901 7.279 2.105 1.00 87.81 106 TRP A C 1
ATOM 851 O O . TRP A 1 106 ? -0.850 6.676 2.333 1.00 87.81 106 TRP A O 1
ATOM 861 N N . TRP A 1 107 ? -2.347 7.472 0.859 1.00 89.56 107 TRP A N 1
ATOM 862 C CA . TRP A 1 107 ? -1.513 7.225 -0.315 1.00 89.56 107 TRP A CA 1
ATOM 863 C C . TRP A 1 107 ? -0.319 8.180 -0.374 1.00 89.56 107 TRP A C 1
ATOM 865 O O . TRP A 1 107 ? 0.807 7.765 -0.652 1.00 89.56 107 TRP A O 1
ATOM 875 N N . GLU A 1 108 ? -0.534 9.453 -0.056 1.00 87.94 108 GLU A N 1
ATOM 876 C CA . GLU A 1 108 ? 0.560 10.405 0.105 1.00 87.94 108 GLU A CA 1
ATOM 877 C C . GLU A 1 108 ? 1.541 9.911 1.182 1.00 87.94 108 GLU A C 1
ATOM 879 O O . GLU A 1 108 ? 2.747 9.827 0.948 1.00 87.94 108 GLU A O 1
ATOM 884 N N . ALA A 1 109 ? 1.024 9.467 2.332 1.00 91.19 109 ALA A N 1
ATOM 885 C CA . ALA A 1 109 ? 1.849 8.969 3.429 1.00 91.19 109 ALA A CA 1
ATOM 886 C C . ALA A 1 109 ? 2.714 7.751 3.046 1.00 91.19 109 ALA A C 1
ATOM 888 O O . ALA A 1 109 ? 3.889 7.710 3.416 1.00 91.19 109 ALA A O 1
ATOM 889 N N . ILE A 1 110 ? 2.176 6.780 2.294 1.00 91.56 110 ILE A N 1
ATOM 890 C CA . ILE A 1 110 ? 2.934 5.582 1.881 1.00 91.56 110 ILE A CA 1
ATOM 891 C C . ILE A 1 110 ? 3.941 5.881 0.760 1.00 91.56 110 ILE A C 1
ATOM 893 O O . ILE A 1 110 ? 4.931 5.173 0.609 1.00 91.56 110 ILE A O 1
ATOM 897 N N . THR A 1 111 ? 3.723 6.929 -0.035 1.00 89.69 111 THR A N 1
ATOM 898 C CA . THR A 1 111 ? 4.590 7.253 -1.179 1.00 89.69 111 THR A CA 1
ATOM 899 C C . THR A 1 111 ? 5.586 8.376 -0.911 1.00 89.69 111 THR A C 1
ATOM 901 O O . THR A 1 111 ? 6.565 8.500 -1.648 1.00 89.69 111 THR A O 1
ATOM 904 N N . CYS A 1 112 ? 5.416 9.155 0.163 1.00 87.88 112 CYS A N 1
ATOM 905 C CA . CYS A 1 112 ? 6.231 10.344 0.438 1.00 87.88 112 CYS A CA 1
ATOM 906 C C . CYS A 1 112 ? 7.745 10.078 0.537 1.00 87.88 112 CYS A C 1
ATOM 908 O O . CYS A 1 112 ? 8.541 10.979 0.275 1.00 87.88 112 CYS A O 1
ATOM 910 N N . GLY A 1 113 ? 8.148 8.854 0.897 1.00 86.12 113 GLY A N 1
ATOM 911 C CA . GLY A 1 113 ? 9.549 8.435 0.995 1.00 86.12 113 GLY A CA 1
ATOM 912 C C . GLY A 1 113 ? 10.128 7.788 -0.266 1.00 86.12 113 GLY A C 1
ATOM 913 O O . GLY A 1 113 ? 11.332 7.551 -0.308 1.00 86.12 113 GLY A O 1
ATOM 914 N N . ALA A 1 114 ? 9.311 7.474 -1.278 1.00 86.69 114 ALA A N 1
ATOM 915 C CA . ALA A 1 114 ? 9.791 6.771 -2.464 1.00 86.69 114 ALA A CA 1
ATOM 916 C C . ALA A 1 114 ? 10.757 7.658 -3.281 1.00 86.69 114 ALA A C 1
ATOM 918 O O . ALA A 1 114 ? 10.557 8.880 -3.340 1.00 86.69 114 ALA A O 1
ATOM 919 N N . PRO A 1 115 ? 11.780 7.079 -3.944 1.00 84.00 115 PRO A N 1
ATOM 920 C CA . PRO A 1 115 ? 12.644 7.827 -4.854 1.00 84.00 115 PRO A CA 1
ATOM 921 C C . PRO A 1 115 ? 11.824 8.530 -5.941 1.00 84.00 115 PRO A C 1
ATOM 923 O O . PRO A 1 115 ? 10.862 7.958 -6.459 1.00 84.00 115 PRO A O 1
ATOM 926 N N . LYS A 1 116 ? 12.210 9.759 -6.310 1.00 78.81 116 LYS A N 1
ATOM 927 C CA . LYS A 1 116 ? 11.443 10.590 -7.258 1.00 78.81 116 LYS A CA 1
ATOM 928 C C . LYS A 1 116 ? 11.178 9.868 -8.575 1.00 78.81 116 LYS A C 1
ATOM 930 O O . LYS A 1 116 ? 10.029 9.790 -8.985 1.00 78.81 116 LYS A O 1
ATOM 935 N N . GLU A 1 117 ? 12.208 9.239 -9.129 1.00 78.12 117 GLU A N 1
ATOM 936 C CA . GLU A 1 117 ? 12.170 8.555 -10.425 1.00 78.12 117 GLU A CA 1
ATOM 937 C C . GLU A 1 117 ? 11.568 7.139 -10.386 1.00 78.12 117 GLU A C 1
ATOM 939 O O . GLU A 1 117 ? 11.640 6.423 -11.385 1.00 78.12 117 GLU A O 1
ATOM 944 N N . SER A 1 118 ? 10.989 6.712 -9.257 1.00 79.69 118 SER A N 1
ATOM 945 C CA . SER A 1 118 ? 10.373 5.383 -9.131 1.00 79.69 118 SER A CA 1
ATOM 946 C C . SER A 1 118 ? 9.140 5.257 -10.023 1.00 79.69 118 SER A C 1
ATOM 948 O O . SER A 1 118 ? 8.291 6.155 -10.031 1.00 79.69 118 SER A O 1
ATOM 950 N N . LYS A 1 119 ? 9.021 4.124 -10.725 1.00 78.56 119 LYS A N 1
ATOM 951 C CA . LYS A 1 119 ? 7.947 3.835 -11.688 1.00 78.56 119 LYS A CA 1
ATOM 952 C C . LYS A 1 119 ? 7.211 2.550 -11.317 1.00 78.56 119 LYS A C 1
ATOM 954 O O . LYS A 1 119 ? 7.676 1.775 -10.490 1.00 78.56 119 LYS A O 1
ATOM 959 N N . TYR A 1 120 ? 6.042 2.335 -11.916 1.00 78.38 120 TYR A N 1
ATOM 960 C CA . TYR A 1 120 ? 5.372 1.031 -11.883 1.00 78.38 120 TYR A CA 1
ATOM 961 C C . TYR A 1 120 ? 5.960 0.106 -12.945 1.00 78.38 120 TYR A C 1
ATOM 963 O O . TYR A 1 120 ? 6.513 0.566 -13.941 1.00 78.38 120 TYR A O 1
ATOM 971 N N . PHE A 1 121 ? 5.762 -1.202 -12.770 1.00 74.81 121 PHE A N 1
ATOM 972 C CA . PHE A 1 121 ? 6.190 -2.210 -13.746 1.00 74.81 121 PHE A CA 1
ATOM 973 C C . PHE A 1 121 ? 5.581 -1.992 -15.141 1.00 74.81 121 PHE A C 1
ATOM 975 O O . PHE A 1 121 ? 6.218 -2.247 -16.161 1.00 74.81 121 PHE A O 1
ATOM 982 N N . ARG A 1 122 ? 4.344 -1.486 -15.204 1.00 72.31 122 ARG A N 1
ATOM 983 C CA . ARG A 1 122 ? 3.643 -1.198 -16.458 1.00 72.31 122 ARG A CA 1
ATOM 984 C C . ARG A 1 122 ? 3.195 0.249 -16.521 1.00 72.31 122 ARG A C 1
ATOM 986 O O . ARG A 1 122 ? 2.631 0.779 -15.568 1.00 72.31 122 ARG A O 1
ATOM 993 N N . GLY A 1 123 ? 3.398 0.844 -17.692 1.00 74.69 123 GLY A N 1
ATOM 994 C CA . GLY A 1 123 ? 2.757 2.105 -18.042 1.00 74.69 123 GLY A CA 1
ATOM 995 C C . GLY A 1 123 ? 1.267 1.897 -18.257 1.00 74.69 123 GLY A C 1
ATOM 996 O O . GLY A 1 123 ? 0.834 0.836 -18.709 1.00 74.69 123 GLY A O 1
ATOM 997 N N . THR A 1 124 ? 0.483 2.914 -17.939 1.00 72.19 124 THR A N 1
ATOM 998 C CA . THR A 1 124 ? -0.965 2.916 -18.150 1.00 72.19 124 THR A CA 1
ATOM 999 C C . THR A 1 124 ? -1.316 3.705 -19.403 1.00 72.19 124 THR A C 1
ATOM 1001 O O . THR A 1 124 ? -0.568 4.588 -19.822 1.00 72.19 124 THR A O 1
ATOM 1004 N N . CYS A 1 125 ? -2.446 3.389 -20.031 1.00 69.38 125 CYS A N 1
ATOM 1005 C CA . CYS A 1 125 ? -2.973 4.214 -21.114 1.00 69.38 125 CYS A CA 1
ATOM 1006 C C . CYS A 1 125 ? -3.522 5.522 -20.537 1.00 69.38 125 CYS A C 1
ATOM 1008 O O . CYS A 1 125 ? -4.251 5.502 -19.544 1.00 69.38 125 CYS A O 1
ATOM 1010 N N . ASN A 1 126 ? -3.226 6.648 -21.180 1.00 73.06 126 ASN A N 1
ATOM 1011 C CA . ASN A 1 126 ? -3.839 7.932 -20.853 1.00 73.06 126 ASN A CA 1
ATOM 1012 C C . ASN A 1 126 ? -4.934 8.315 -21.863 1.00 73.06 126 ASN A C 1
ATOM 1014 O O . ASN A 1 126 ? -5.058 7.732 -22.941 1.00 73.06 126 ASN A O 1
ATOM 1018 N N . TYR A 1 127 ? -5.709 9.351 -21.535 1.00 70.00 127 TYR A N 1
ATOM 1019 C CA . TYR A 1 127 ? -6.800 9.855 -22.381 1.00 70.00 127 TYR A CA 1
ATOM 1020 C C . TYR A 1 127 ? -6.352 10.396 -23.750 1.00 70.00 127 TYR A C 1
ATOM 1022 O O . TYR A 1 127 ? -7.190 10.625 -24.616 1.00 70.00 127 TYR A O 1
ATOM 1030 N N . LYS A 1 128 ? -5.047 10.604 -23.962 1.00 77.69 128 LYS A N 1
ATOM 1031 C CA . LYS A 1 128 ? -4.468 11.042 -25.240 1.00 77.69 128 LYS A CA 1
ATOM 1032 C C . LYS A 1 128 ? -4.023 9.863 -26.118 1.00 77.69 128 LYS A C 1
ATOM 1034 O O . LYS A 1 128 ? -3.403 10.088 -27.152 1.00 77.69 128 LYS A O 1
ATOM 1039 N N . GLY A 1 129 ? -4.310 8.620 -25.716 1.00 73.88 129 GLY A N 1
ATOM 1040 C CA . GLY A 1 129 ? -3.921 7.419 -26.458 1.00 73.88 129 GLY A CA 1
ATOM 1041 C C . GLY A 1 129 ? -2.421 7.118 -26.404 1.00 73.88 129 GLY A C 1
ATOM 1042 O O . GLY A 1 129 ? -1.927 6.346 -27.221 1.00 73.88 129 GLY A O 1
ATOM 1043 N N . THR A 1 130 ? -1.687 7.722 -25.464 1.00 78.06 130 THR A N 1
ATOM 1044 C CA . THR A 1 130 ? -0.265 7.441 -25.231 1.00 78.06 130 THR A CA 1
ATOM 1045 C C . THR A 1 130 ? -0.056 6.739 -23.888 1.00 78.06 130 THR A C 1
ATOM 1047 O O . THR A 1 130 ? -0.980 6.598 -23.081 1.00 78.06 130 THR A O 1
ATOM 1050 N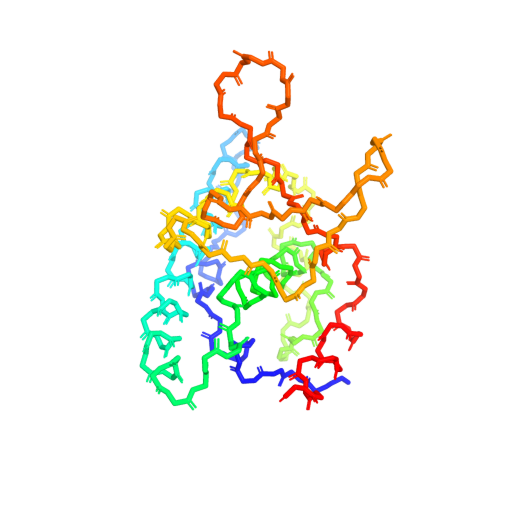 N . TRP A 1 131 ? 1.168 6.267 -23.650 1.00 75.56 131 TRP A N 1
ATOM 1051 C CA . TRP A 1 131 ? 1.554 5.649 -22.383 1.00 75.56 131 TRP A CA 1
ATOM 1052 C C . TRP A 1 131 ? 1.894 6.715 -21.335 1.00 75.56 131 TRP A C 1
ATOM 1054 O O . TRP A 1 131 ? 2.651 7.647 -21.609 1.00 75.56 131 TRP A O 1
ATOM 1064 N N . SER A 1 132 ? 1.368 6.561 -20.121 1.00 74.44 132 SER A N 1
ATOM 1065 C CA 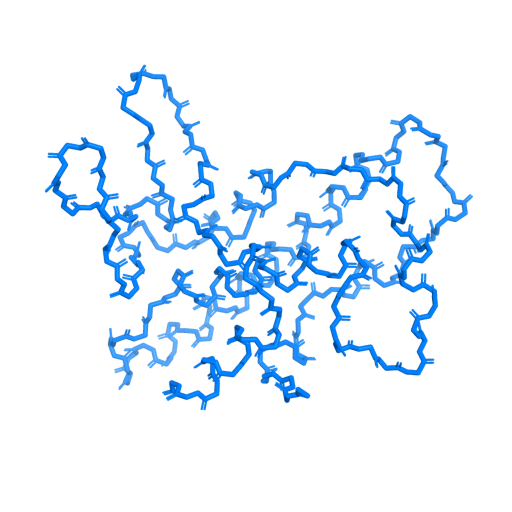. SER A 1 132 ? 1.735 7.331 -18.932 1.00 74.44 132 SER A CA 1
ATOM 1066 C C . SER A 1 132 ? 2.465 6.464 -17.913 1.00 74.44 132 SER A C 1
ATOM 1068 O O . SER A 1 132 ? 2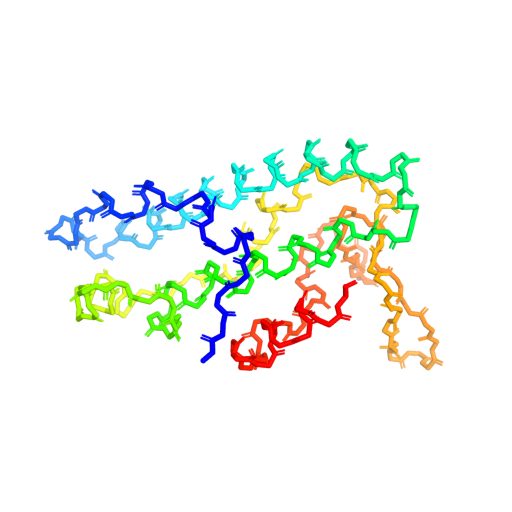.133 5.299 -17.706 1.00 74.44 132 SER A O 1
ATOM 1070 N N . GLN A 1 133 ? 3.454 7.063 -17.256 1.00 76.00 133 GLN A N 1
ATOM 1071 C CA . GLN A 1 133 ? 4.226 6.460 -16.176 1.00 76.00 133 GLN A CA 1
ATOM 1072 C C . GLN A 1 133 ? 4.123 7.356 -14.947 1.00 76.00 133 GLN A C 1
ATOM 1074 O O . GLN A 1 133 ? 4.258 8.574 -15.069 1.00 76.00 133 GLN A O 1
ATOM 1079 N N . ALA A 1 134 ? 3.921 6.761 -13.773 1.00 73.38 134 ALA A N 1
ATOM 1080 C CA . ALA A 1 134 ? 4.118 7.487 -12.524 1.00 73.38 134 ALA A CA 1
ATOM 1081 C C . ALA A 1 134 ? 5.622 7.702 -12.329 1.00 73.38 134 ALA A C 1
ATOM 1083 O O . ALA A 1 134 ? 6.393 6.758 -12.458 1.00 73.38 134 ALA A O 1
ATOM 1084 N N . ASN A 1 135 ? 6.039 8.937 -12.076 1.00 69.62 135 ASN A N 1
ATOM 1085 C CA . ASN A 1 135 ? 7.451 9.337 -12.009 1.00 69.62 135 ASN A CA 1
ATOM 1086 C C . ASN A 1 135 ? 7.699 10.448 -10.975 1.00 69.62 135 ASN A C 1
ATOM 1088 O O . ASN A 1 135 ? 8.698 11.153 -11.043 1.00 69.62 135 ASN A O 1
ATOM 1092 N N . HIS A 1 136 ? 6.756 10.643 -10.051 1.00 74.19 136 HIS A N 1
ATOM 1093 C CA . HIS A 1 136 ? 6.861 11.592 -8.945 1.00 74.19 136 HIS A CA 1
ATOM 1094 C C . HIS A 1 136 ? 6.628 10.848 -7.633 1.00 74.19 136 HIS A C 1
ATOM 1096 O O . HIS A 1 136 ? 5.611 11.040 -6.969 1.00 74.19 136 HIS A O 1
ATOM 1102 N N . GLN A 1 137 ? 7.557 9.955 -7.277 1.00 81.75 137 GLN A N 1
ATOM 1103 C CA . GLN A 1 137 ? 7.432 9.106 -6.085 1.00 81.75 137 GLN A CA 1
ATOM 1104 C C . GLN A 1 137 ? 6.189 8.214 -6.185 1.00 81.75 137 GLN A C 1
ATOM 1106 O O . GLN A 1 137 ? 5.310 8.252 -5.336 1.00 81.75 137 GLN A O 1
ATOM 1111 N N . CYS A 1 138 ? 6.066 7.462 -7.282 1.00 81.19 138 CYS A N 1
ATOM 1112 C CA . CYS A 1 138 ? 4.914 6.589 -7.532 1.00 81.19 138 CYS A CA 1
ATOM 1113 C C . CYS A 1 138 ? 3.562 7.309 -7.695 1.00 81.19 138 CYS A C 1
ATOM 1115 O O . CYS A 1 138 ? 2.525 6.644 -7.708 1.00 81.19 138 CYS A O 1
ATOM 1117 N N . ARG A 1 139 ? 3.565 8.640 -7.865 1.00 77.50 139 ARG A N 1
ATOM 1118 C CA . ARG A 1 139 ? 2.386 9.484 -8.122 1.00 77.50 139 ARG A CA 1
ATOM 1119 C C . ARG A 1 139 ? 2.411 10.088 -9.531 1.00 77.50 139 ARG A C 1
ATOM 1121 O O . ARG A 1 139 ? 3.453 10.111 -10.197 1.00 77.50 139 ARG A O 1
ATOM 1128 N N . CYS A 1 140 ? 1.258 10.598 -9.959 1.00 71.00 140 CYS A N 1
ATOM 1129 C CA . CYS A 1 140 ? 1.069 11.314 -11.221 1.00 71.00 140 CYS A CA 1
ATOM 1130 C C . CYS A 1 140 ? 0.618 12.753 -10.945 1.00 71.00 140 CYS A C 1
ATOM 1132 O O . CYS A 1 140 ? -0.336 12.956 -10.201 1.00 71.00 140 CYS A O 1
ATOM 1134 N N . LYS A 1 141 ? 1.245 13.743 -11.589 1.00 66.44 141 LYS A N 1
ATOM 1135 C CA . LYS A 1 141 ? 0.726 15.119 -11.601 1.00 66.44 141 LYS A CA 1
ATOM 1136 C C . LYS A 1 141 ? -0.501 15.211 -12.515 1.00 66.44 141 LYS A C 1
ATOM 1138 O O . LYS A 1 141 ? -0.481 14.659 -13.617 1.00 66.44 141 LYS A O 1
ATOM 1143 N N . LYS A 1 142 ? -1.548 15.919 -12.092 1.00 61.25 142 LYS A N 1
ATOM 1144 C CA . LYS A 1 142 ? -2.661 16.320 -12.954 1.00 61.25 142 LYS A CA 1
ATOM 1145 C C . LYS A 1 142 ? -2.165 17.379 -13.934 1.00 61.25 142 LYS A C 1
ATOM 1147 O O . LYS A 1 142 ? -1.211 18.109 -13.680 1.00 61.25 142 LYS A O 1
ATOM 1152 N N . ASN A 1 143 ? -2.822 17.419 -15.087 1.00 56.78 143 ASN A N 1
ATOM 1153 C CA . ASN A 1 143 ? -2.494 18.321 -16.189 1.00 56.78 143 ASN A CA 1
ATOM 1154 C C . ASN A 1 143 ? -3.207 19.685 -16.065 1.00 56.78 143 ASN A C 1
ATOM 1156 O O . ASN A 1 143 ? -3.502 20.292 -17.090 1.00 56.78 143 ASN A O 1
ATOM 1160 N N . ASP A 1 144 ? -3.572 20.123 -14.857 1.00 56.16 144 ASP A N 1
ATOM 1161 C CA . ASP A 1 144 ? -4.445 21.282 -14.619 1.00 56.16 144 ASP A CA 1
ATOM 1162 C C . ASP A 1 144 ? -3.728 22.520 -14.048 1.00 56.16 144 ASP A C 1
ATOM 1164 O O . ASP A 1 144 ? -4.392 23.419 -13.546 1.00 56.16 144 ASP A O 1
ATOM 1168 N N . ASP A 1 145 ? -2.393 22.604 -14.146 1.00 53.28 145 ASP A N 1
ATOM 1169 C CA . ASP A 1 145 ? -1.550 23.721 -13.656 1.00 53.28 145 ASP A CA 1
ATOM 1170 C C . ASP A 1 145 ? -1.747 24.098 -12.169 1.00 53.28 145 ASP A C 1
ATOM 1172 O O . ASP A 1 145 ? -1.125 25.035 -11.664 1.00 53.28 145 ASP A O 1
ATOM 1176 N N . THR A 1 146 ? -2.551 23.336 -11.425 1.00 54.84 146 THR A N 1
ATOM 1177 C CA . THR A 1 146 ? -2.694 23.450 -9.976 1.00 54.84 146 THR A CA 1
ATOM 1178 C C . THR A 1 146 ? -1.743 22.480 -9.285 1.00 54.84 146 THR A C 1
ATOM 1180 O O . THR A 1 146 ? -1.650 21.306 -9.639 1.00 54.84 146 THR A O 1
ATOM 1183 N N . SER A 1 147 ? -0.974 23.003 -8.331 1.00 51.81 147 SER A N 1
ATOM 1184 C CA . SER A 1 147 ? 0.049 22.266 -7.593 1.00 51.81 147 SER A CA 1
ATOM 1185 C C . SER A 1 147 ? -0.513 21.030 -6.893 1.00 51.81 147 SER A C 1
ATOM 1187 O O . SER A 1 147 ? -1.541 21.111 -6.225 1.00 51.81 147 SER A O 1
ATOM 1189 N N . ASP A 1 148 ? 0.252 19.946 -7.024 1.00 50.41 148 ASP A N 1
ATOM 1190 C CA . ASP A 1 148 ? 0.212 18.688 -6.281 1.00 50.41 148 ASP A CA 1
ATOM 1191 C C . ASP A 1 148 ? -1.127 17.967 -6.265 1.00 50.41 148 ASP A C 1
ATOM 1193 O O . ASP A 1 148 ? -2.014 18.175 -5.444 1.00 50.41 148 ASP A O 1
ATOM 1197 N N . THR A 1 149 ? -1.246 17.026 -7.191 1.00 50.19 149 THR A N 1
ATOM 1198 C CA . THR A 1 149 ? -2.346 16.082 -7.165 1.00 50.19 149 THR A CA 1
ATOM 1199 C C . THR A 1 149 ? -1.807 14.713 -6.825 1.00 50.19 149 THR A C 1
ATOM 1201 O O . THR A 1 149 ? -1.215 14.034 -7.662 1.00 50.19 149 THR A O 1
ATOM 1204 N N . ASP A 1 150 ? -2.060 14.301 -5.593 1.00 58.28 150 ASP A N 1
ATOM 1205 C CA . ASP A 1 150 ? -1.732 12.988 -5.040 1.00 58.28 150 ASP A CA 1
ATOM 1206 C C . ASP A 1 150 ? -2.699 11.917 -5.533 1.00 58.28 150 ASP A C 1
ATOM 1208 O O . ASP A 1 150 ? -3.284 11.150 -4.768 1.00 58.28 150 ASP A O 1
ATOM 1212 N N . GLN A 1 151 ? -2.907 11.881 -6.850 1.00 65.06 151 GLN A N 1
ATOM 1213 C CA . GLN A 1 151 ? -3.782 10.900 -7.454 1.00 65.06 151 GLN A CA 1
ATOM 1214 C C . GLN A 1 151 ? -3.198 9.522 -7.178 1.00 65.06 151 GLN A C 1
ATOM 1216 O O . GLN A 1 151 ? -2.061 9.253 -7.568 1.00 65.06 151 GLN A O 1
ATOM 1221 N N . VAL A 1 152 ? -3.982 8.665 -6.522 1.00 67.88 152 VAL A N 1
ATOM 1222 C CA . VAL A 1 152 ? -3.691 7.237 -6.387 1.00 67.88 152 VAL A CA 1
ATOM 1223 C C . VAL A 1 152 ? -3.726 6.657 -7.800 1.00 67.88 152 VAL A C 1
ATOM 1225 O O . VAL A 1 152 ? -4.811 6.480 -8.352 1.00 67.88 152 VAL A O 1
ATOM 1228 N N . PRO A 1 153 ? -2.577 6.387 -8.443 1.00 61.62 153 PRO A N 1
ATOM 1229 C CA . PRO A 1 153 ? -2.565 5.977 -9.844 1.00 61.62 153 PRO A CA 1
ATOM 1230 C C . PRO A 1 153 ? -2.901 4.487 -10.000 1.00 61.62 153 PRO A C 1
ATOM 1232 O O . PRO A 1 153 ? -2.859 3.943 -11.100 1.00 61.62 153 PRO A O 1
ATOM 1235 N N . THR A 1 154 ? -3.200 3.814 -8.889 1.00 62.69 154 THR A N 1
ATOM 1236 C CA . THR A 1 154 ? -3.326 2.368 -8.787 1.00 62.69 154 THR A CA 1
ATOM 1237 C C . THR A 1 154 ? -4.787 1.998 -8.582 1.00 62.69 154 THR A C 1
ATOM 1239 O O . THR A 1 154 ? -5.422 2.476 -7.647 1.00 62.69 154 THR A O 1
ATOM 1242 N N . TYR A 1 155 ? -5.281 1.077 -9.407 1.00 67.88 155 TYR A N 1
ATOM 1243 C CA . TYR A 1 155 ? -6.564 0.410 -9.193 1.00 67.88 155 TYR A CA 1
ATOM 1244 C C . TYR A 1 155 ? -6.439 -0.825 -8.287 1.00 67.88 155 TYR A C 1
ATOM 1246 O O . TYR A 1 155 ? -7.395 -1.591 -8.168 1.00 67.88 155 TYR A O 1
ATOM 1254 N N . PHE A 1 156 ? -5.274 -1.066 -7.666 1.00 70.12 156 PHE A N 1
ATOM 1255 C CA . PHE A 1 156 ? -5.060 -2.260 -6.844 1.00 70.12 156 PHE A CA 1
ATOM 1256 C C . PHE A 1 156 ? -6.055 -2.324 -5.683 1.00 70.12 156 PHE A C 1
ATOM 1258 O O . PHE A 1 156 ? -6.533 -3.401 -5.351 1.00 70.12 156 PHE A O 1
ATOM 1265 N N . ASP A 1 157 ? -6.466 -1.198 -5.109 1.00 72.56 157 ASP A N 1
ATOM 1266 C CA . ASP A 1 157 ? -7.489 -1.184 -4.064 1.00 72.56 157 ASP A CA 1
ATOM 1267 C C . ASP A 1 157 ? -8.898 -1.558 -4.561 1.00 72.56 157 ASP A C 1
ATOM 1269 O O . ASP A 1 157 ? -9.766 -1.843 -3.742 1.00 72.56 157 ASP A O 1
ATOM 1273 N N . TYR A 1 158 ? -9.143 -1.640 -5.868 1.00 80.00 158 TYR A N 1
ATOM 1274 C CA . TYR A 1 158 ? -10.389 -2.170 -6.436 1.00 80.00 158 TYR A CA 1
ATOM 1275 C C . TYR A 1 158 ? -10.293 -3.651 -6.825 1.00 80.00 158 TYR A C 1
ATOM 1277 O O . TYR A 1 158 ? -11.321 -4.309 -6.989 1.00 80.00 158 TYR A O 1
ATOM 1285 N N . VAL A 1 159 ? -9.083 -4.206 -6.932 1.00 87.06 159 VAL A N 1
ATOM 1286 C CA . VAL A 1 159 ? -8.868 -5.622 -7.255 1.00 87.06 159 VAL A CA 1
ATOM 1287 C C . VAL A 1 159 ? -9.100 -6.477 -6.002 1.00 87.06 159 VAL A C 1
ATOM 1289 O O . VAL A 1 159 ? -8.546 -6.157 -4.951 1.00 87.06 159 VAL A O 1
ATOM 1292 N N . PRO A 1 160 ? -9.865 -7.585 -6.066 1.00 90.31 160 PRO A N 1
ATOM 1293 C CA . PRO A 1 160 ? -10.027 -8.506 -4.941 1.00 90.31 160 PRO A CA 1
ATOM 1294 C C . PRO A 1 160 ? -8.688 -8.995 -4.373 1.00 90.31 160 PRO A C 1
ATOM 1296 O O . PRO A 1 160 ? -7.813 -9.427 -5.123 1.00 90.31 160 PRO A O 1
ATOM 1299 N N . GLN A 1 161 ? -8.547 -9.000 -3.043 1.00 91.00 161 GLN A N 1
ATOM 1300 C CA . GLN A 1 161 ? -7.273 -9.306 -2.379 1.00 91.00 161 GLN A CA 1
ATOM 1301 C C . GLN A 1 161 ? -6.670 -10.656 -2.774 1.00 91.00 161 GLN A C 1
ATOM 1303 O O . GLN A 1 161 ? -5.460 -10.761 -2.947 1.00 91.00 161 GLN A O 1
ATOM 1308 N N . TYR A 1 162 ? -7.510 -11.675 -2.976 1.00 91.50 162 TYR A N 1
ATOM 1309 C CA . TYR A 1 162 ? -7.057 -12.982 -3.450 1.00 91.50 162 TYR A CA 1
ATOM 1310 C C . TYR A 1 162 ? -6.262 -12.887 -4.761 1.00 91.50 162 TYR A C 1
ATOM 1312 O O . TYR A 1 162 ? -5.208 -13.507 -4.865 1.00 91.50 162 TYR A O 1
ATOM 1320 N N . LEU A 1 163 ? -6.736 -12.096 -5.730 1.00 91.25 163 LEU A N 1
ATOM 1321 C CA . LEU A 1 163 ? -6.069 -11.939 -7.024 1.00 91.25 163 LEU A CA 1
ATOM 1322 C C . LEU A 1 163 ? -4.758 -11.161 -6.888 1.00 91.25 163 LEU A C 1
ATOM 1324 O O . LEU A 1 163 ? -3.780 -11.515 -7.537 1.00 91.25 163 LEU A O 1
ATOM 1328 N N . ARG A 1 164 ? -4.713 -10.152 -6.008 1.00 91.19 164 ARG A N 1
ATOM 1329 C CA . ARG A 1 164 ? -3.482 -9.388 -5.746 1.00 91.19 164 ARG A CA 1
ATOM 1330 C C . ARG A 1 164 ? -2.395 -10.252 -5.129 1.00 91.19 164 ARG A C 1
ATOM 1332 O O . ARG A 1 164 ? -1.257 -10.209 -5.569 1.00 91.19 164 ARG A O 1
ATOM 1339 N N . TRP A 1 165 ? -2.747 -11.048 -4.122 1.00 92.62 165 TRP A N 1
ATOM 1340 C CA . TRP A 1 165 ? -1.784 -11.956 -3.510 1.00 92.62 165 TRP A CA 1
ATOM 1341 C C . TRP A 1 165 ? -1.364 -13.057 -4.473 1.00 92.62 165 TRP A C 1
ATOM 1343 O O . TRP A 1 165 ? -0.197 -13.411 -4.490 1.00 92.62 165 TRP A O 1
ATOM 1353 N N . PHE A 1 166 ? -2.286 -13.589 -5.281 1.00 91.25 166 PHE A N 1
ATOM 1354 C CA . PHE A 1 166 ? -1.939 -14.586 -6.292 1.00 91.25 166 PHE A CA 1
ATOM 1355 C C . PHE A 1 166 ? -0.881 -14.067 -7.274 1.00 91.25 166 PHE A C 1
ATOM 1357 O O . PHE A 1 166 ? 0.063 -14.788 -7.571 1.00 91.25 166 PHE A O 1
ATOM 1364 N N . GLU A 1 167 ? -1.012 -12.821 -7.730 1.00 86.69 167 GLU A N 1
ATOM 1365 C CA . GLU A 1 167 ? -0.019 -12.190 -8.602 1.00 86.69 167 GLU A CA 1
ATOM 1366 C C . GLU A 1 167 ? 1.313 -11.921 -7.881 1.00 86.69 167 GLU A C 1
ATOM 1368 O O . GLU A 1 167 ? 2.359 -12.233 -8.434 1.00 86.69 167 GLU A O 1
ATOM 1373 N N . GLU A 1 168 ? 1.295 -11.479 -6.618 1.00 87.56 168 GLU A N 1
ATOM 1374 C CA . GLU A 1 168 ? 2.515 -11.307 -5.805 1.00 87.56 168 GLU A CA 1
ATOM 1375 C C . GLU A 1 168 ? 3.284 -12.619 -5.565 1.00 87.56 168 GLU A C 1
ATOM 1377 O O . GLU A 1 168 ? 4.496 -12.588 -5.403 1.00 87.56 168 GLU A O 1
ATOM 1382 N N . TRP A 1 169 ? 2.610 -13.773 -5.542 1.00 84.88 169 TRP A N 1
ATOM 1383 C CA . TRP A 1 169 ? 3.265 -15.087 -5.448 1.00 84.88 169 TRP A CA 1
ATOM 1384 C C . TRP A 1 169 ? 3.860 -15.580 -6.772 1.00 84.88 169 TRP A C 1
ATOM 1386 O O . TRP A 1 169 ? 4.626 -16.543 -6.762 1.00 84.88 169 TRP A O 1
ATOM 1396 N N . ALA A 1 170 ? 3.440 -15.001 -7.897 1.00 84.62 170 ALA A N 1
ATOM 1397 C CA . ALA A 1 170 ? 3.882 -15.402 -9.228 1.00 84.62 170 ALA A CA 1
ATOM 1398 C C . ALA A 1 170 ? 5.103 -14.607 -9.724 1.00 84.62 170 ALA A C 1
ATOM 1400 O O . ALA A 1 170 ? 5.716 -15.022 -10.707 1.00 84.62 170 ALA A O 1
ATOM 1401 N N . GLU A 1 171 ? 5.417 -13.484 -9.072 1.00 76.38 171 GLU A N 1
ATOM 1402 C CA . GLU A 1 171 ? 6.633 -12.683 -9.280 1.00 76.38 171 GLU A CA 1
ATOM 1403 C C . GLU A 1 171 ? 7.842 -13.255 -8.532 1.00 76.38 171 GLU A C 1
ATOM 1405 O O . GLU A 1 171 ? 8.945 -13.214 -9.123 1.00 76.38 171 GLU A O 1
#

pLDDT: mean 78.46, std 12.55, range [50.19, 95.5]

Foldseek 3Di:
DDDDPLLVPQQLVLVVPDDLVPCPPPCNQVVVLVSLLVSLQVSLVVLQVVCVVCCVVVVLDFSLLVSLLSLLQSLCQLCLNHPPDDPPSPVSNVSNPPHDDDSLSSLCSNQVPADQQGWDSAFDQDPVRDTHIRRGSSADDDPPPDPDDSDNPDCSNVDRNVVSVVVVVVD

Organism: Plasmodium falciparum (NCBI:txid5833)